Protein AF-A0AAD7KQF3-F1 (afdb_monomer_lite)

Structure (mmCIF, N/CA/C/O backbone):
data_AF-A0AAD7KQF3-F1
#
_entry.id   AF-A0AAD7KQF3-F1
#
loop_
_atom_site.group_PDB
_atom_site.id
_atom_site.type_symbol
_atom_site.label_atom_id
_atom_site.label_alt_id
_atom_site.label_comp_id
_atom_site.label_asym_id
_atom_site.label_entity_id
_atom_site.label_seq_id
_atom_site.pdbx_PDB_ins_code
_atom_site.Cartn_x
_atom_site.Cartn_y
_atom_site.Cartn_z
_atom_site.occupancy
_atom_site.B_iso_or_equiv
_atom_site.auth_seq_id
_atom_site.auth_comp_id
_atom_site.auth_asym_id
_atom_site.auth_atom_id
_atom_site.pdbx_PDB_model_num
ATOM 1 N N . MET A 1 1 ? 22.289 -32.969 9.993 1.00 39.78 1 MET A N 1
ATOM 2 C CA . MET A 1 1 ? 21.347 -32.688 8.888 1.00 39.78 1 MET A CA 1
ATOM 3 C C . MET A 1 1 ? 22.086 -31.870 7.842 1.00 39.78 1 MET A C 1
ATOM 5 O O . MET A 1 1 ? 22.123 -30.653 7.939 1.00 39.78 1 MET A O 1
ATOM 9 N N . HIS A 1 2 ? 22.758 -32.543 6.908 1.00 45.59 2 HIS A N 1
ATOM 10 C CA . HIS A 1 2 ? 23.316 -31.902 5.719 1.00 45.59 2 HIS A CA 1
ATOM 11 C C . HIS A 1 2 ? 22.148 -31.759 4.740 1.00 45.59 2 HIS A C 1
ATOM 13 O O . HIS A 1 2 ? 21.559 -32.761 4.344 1.00 45.59 2 HIS A O 1
ATOM 19 N N . THR A 1 3 ? 21.725 -30.539 4.422 1.00 49.78 3 THR A N 1
ATOM 20 C CA . THR A 1 3 ? 20.785 -30.329 3.318 1.00 49.78 3 THR A CA 1
ATOM 21 C C . THR A 1 3 ? 21.571 -30.457 2.022 1.00 49.78 3 THR A C 1
ATOM 23 O O . THR A 1 3 ? 22.186 -29.490 1.573 1.00 49.78 3 THR A O 1
ATOM 26 N N . ASP A 1 4 ? 21.575 -31.655 1.447 1.00 54.41 4 ASP A N 1
ATOM 27 C CA . ASP A 1 4 ? 22.038 -31.896 0.083 1.00 54.41 4 ASP A CA 1
ATOM 28 C C . ASP A 1 4 ? 21.067 -31.223 -0.896 1.00 54.41 4 ASP A C 1
ATOM 30 O O . ASP A 1 4 ? 20.115 -31.823 -1.401 1.00 54.41 4 ASP A O 1
ATOM 34 N N . ILE A 1 5 ? 21.274 -29.926 -1.135 1.00 63.41 5 ILE A N 1
ATOM 35 C CA . ILE A 1 5 ? 20.577 -29.202 -2.196 1.00 63.41 5 ILE A CA 1
ATOM 36 C C . ILE A 1 5 ? 21.125 -29.736 -3.519 1.00 63.41 5 ILE A C 1
ATOM 38 O O . ILE A 1 5 ? 22.261 -29.457 -3.901 1.00 63.41 5 ILE A O 1
ATOM 42 N N . GLN A 1 6 ? 20.309 -30.526 -4.214 1.00 68.88 6 GLN A N 1
ATOM 43 C CA . GLN A 1 6 ? 20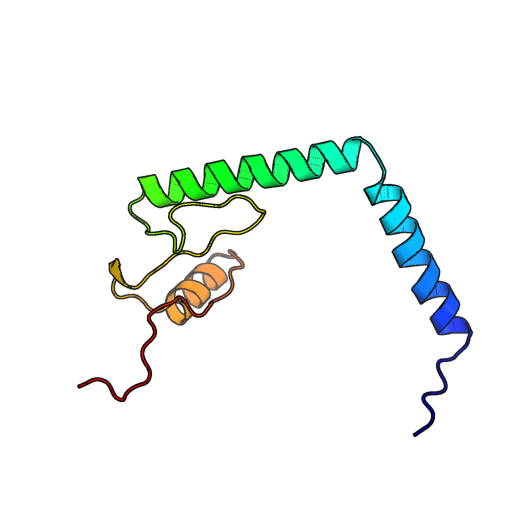.649 -31.113 -5.507 1.00 68.88 6 GLN A CA 1
ATOM 44 C C . GLN A 1 6 ? 21.118 -30.018 -6.495 1.00 68.88 6 GLN A C 1
ATOM 46 O O . GLN A 1 6 ? 20.414 -29.017 -6.669 1.00 68.88 6 GLN A O 1
ATOM 51 N N . PRO A 1 7 ? 22.256 -30.185 -7.200 1.00 62.09 7 PRO A N 1
ATOM 52 C CA . PRO A 1 7 ? 22.793 -29.178 -8.127 1.00 62.09 7 PRO A CA 1
ATOM 53 C C . PRO A 1 7 ? 21.825 -28.748 -9.245 1.00 62.09 7 PRO A C 1
ATOM 55 O O . PRO A 1 7 ? 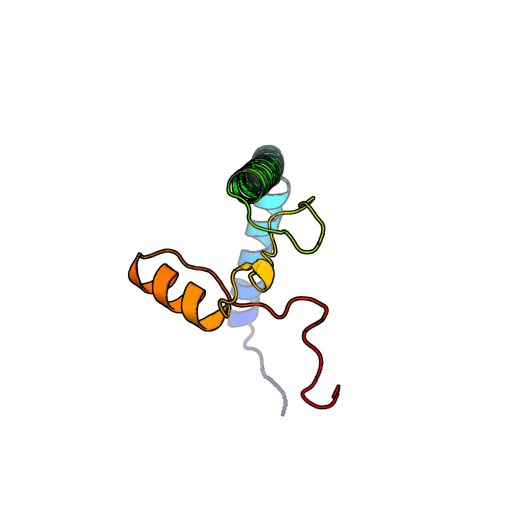21.931 -27.645 -9.784 1.00 62.09 7 PRO A O 1
ATOM 58 N N . SER A 1 8 ? 20.857 -29.600 -9.594 1.00 60.31 8 SER A N 1
ATOM 59 C CA . SER A 1 8 ? 19.780 -29.294 -10.544 1.00 60.31 8 SER A CA 1
ATOM 60 C C . SER A 1 8 ? 18.784 -28.254 -10.011 1.00 60.31 8 SER A C 1
ATOM 62 O O . SER A 1 8 ? 18.311 -27.419 -10.781 1.00 60.31 8 SER A O 1
ATOM 64 N N . VAL A 1 9 ? 18.523 -28.241 -8.701 1.00 61.25 9 VAL A N 1
ATOM 65 C CA . VAL A 1 9 ? 17.641 -27.271 -8.027 1.00 61.25 9 VAL A CA 1
ATOM 66 C C . VAL A 1 9 ? 18.297 -25.887 -7.976 1.00 61.25 9 VAL A C 1
ATOM 68 O O . VAL A 1 9 ? 17.626 -24.872 -8.160 1.00 61.25 9 VAL A O 1
ATOM 71 N N . LEU A 1 10 ? 19.624 -25.834 -7.824 1.00 59.47 10 LEU A N 1
ATOM 72 C CA . LEU A 1 10 ? 20.407 -24.591 -7.833 1.00 59.47 10 LEU A CA 1
ATOM 73 C C . LEU A 1 10 ? 20.332 -23.842 -9.171 1.00 59.47 10 LEU A C 1
ATOM 75 O O . LEU A 1 10 ? 20.205 -22.620 -9.177 1.00 59.47 10 LEU A O 1
ATOM 79 N N . LYS A 1 11 ? 20.355 -24.550 -10.309 1.00 57.00 11 LYS A N 1
ATOM 80 C CA . LYS A 1 11 ? 20.313 -23.906 -11.635 1.00 57.00 11 LYS A CA 1
ATOM 81 C C . LYS A 1 11 ? 19.004 -23.146 -11.870 1.00 57.00 11 LYS A C 1
ATOM 83 O O . LYS A 1 11 ? 19.042 -21.982 -12.254 1.00 57.00 11 LYS A O 1
ATOM 88 N N . ALA A 1 12 ? 17.853 -23.758 -11.584 1.00 61.38 12 ALA A N 1
ATOM 89 C CA . ALA A 1 12 ? 16.558 -23.081 -11.706 1.00 61.38 12 ALA A CA 1
ATOM 90 C C . ALA A 1 12 ? 16.388 -21.958 -10.663 1.00 61.38 12 ALA A C 1
ATOM 92 O O . ALA A 1 12 ? 15.869 -20.888 -10.985 1.00 61.38 12 ALA A O 1
ATOM 93 N N . SER A 1 13 ? 16.886 -22.182 -9.441 1.00 70.50 13 SER A N 1
ATOM 94 C CA . SER A 1 13 ? 16.837 -21.216 -8.339 1.00 70.50 13 SER A CA 1
ATOM 95 C C . SER A 1 13 ? 17.617 -19.926 -8.621 1.00 70.50 13 SER A C 1
ATOM 97 O O . SER A 1 13 ? 17.228 -18.877 -8.125 1.00 70.50 13 SER A O 1
ATOM 99 N N . LEU A 1 14 ? 18.671 -19.961 -9.446 1.00 76.25 14 LEU A N 1
ATOM 100 C CA . LEU A 1 14 ? 19.472 -18.775 -9.786 1.00 76.25 14 LEU A CA 1
ATOM 101 C C . LEU A 1 14 ? 19.006 -18.058 -11.062 1.00 76.25 14 LEU A C 1
ATOM 103 O O . LEU A 1 14 ? 19.076 -16.831 -11.138 1.00 76.25 14 LEU A O 1
ATOM 107 N N . ILE A 1 15 ? 18.487 -18.796 -12.050 1.00 82.19 15 ILE A N 1
ATOM 108 C CA . ILE A 1 15 ? 18.029 -18.211 -13.321 1.00 82.19 15 ILE A CA 1
ATOM 109 C C . ILE A 1 15 ? 16.810 -17.307 -13.106 1.00 82.19 15 ILE A C 1
ATOM 111 O O . ILE A 1 15 ? 16.750 -16.211 -13.660 1.00 82.19 15 ILE A O 1
ATOM 115 N N . VAL A 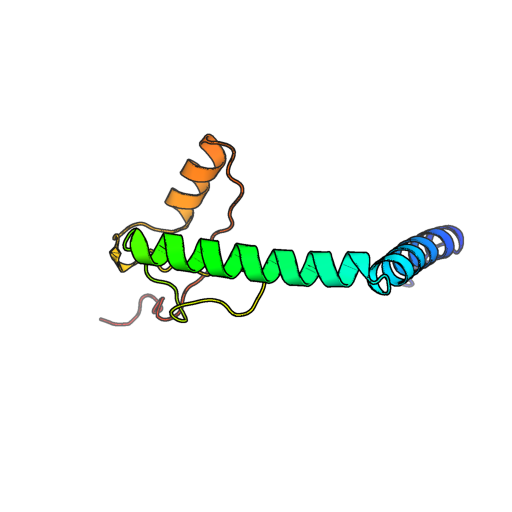1 16 ? 15.843 -17.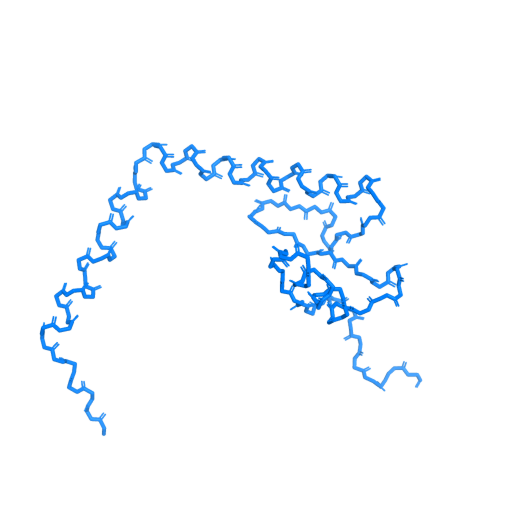727 -12.284 1.00 84.69 16 VAL A N 1
ATOM 116 C CA . VAL A 1 16 ? 14.612 -16.947 -12.067 1.00 84.69 16 VAL A CA 1
ATOM 117 C C . VAL A 1 16 ? 14.889 -15.588 -11.399 1.00 84.69 16 VAL A C 1
ATOM 119 O O . VAL A 1 16 ? 14.414 -14.577 -11.921 1.00 84.69 16 VAL A O 1
ATOM 122 N N . PRO A 1 17 ? 15.665 -15.493 -10.300 1.00 86.12 17 PRO A N 1
ATOM 123 C CA . PRO A 1 17 ? 16.085 -14.209 -9.740 1.00 86.12 17 PRO A CA 1
ATOM 124 C C . PRO A 1 17 ? 16.866 -13.344 -10.728 1.00 86.12 17 PRO A C 1
ATOM 126 O O . PRO A 1 17 ? 16.628 -12.141 -10.781 1.00 86.12 17 PRO A O 1
ATOM 129 N N . TYR A 1 18 ? 17.748 -13.938 -11.538 1.00 85.38 18 TYR A N 1
ATOM 130 C CA . TYR A 1 18 ? 18.520 -13.204 -12.541 1.00 85.38 18 TYR A CA 1
ATOM 131 C C . TYR A 1 18 ? 17.622 -12.559 -13.611 1.00 85.38 18 TYR A C 1
ATOM 133 O O . TYR A 1 18 ? 17.768 -11.374 -13.907 1.00 85.38 18 TYR A O 1
ATOM 141 N N . LEU A 1 19 ? 16.626 -13.288 -14.127 1.00 87.81 19 LEU A N 1
ATOM 142 C CA . LEU A 1 19 ? 15.642 -12.738 -15.069 1.00 87.81 19 LEU A CA 1
ATOM 143 C C . LEU A 1 19 ? 14.801 -11.613 -14.443 1.00 87.81 19 LEU A C 1
ATOM 145 O O . LEU A 1 19 ? 14.571 -10.588 -15.084 1.00 87.81 19 LEU A O 1
ATOM 149 N N . ARG A 1 20 ? 14.379 -11.770 -13.180 1.00 84.38 20 ARG A N 1
ATOM 150 C CA . ARG A 1 20 ? 13.655 -10.720 -12.438 1.00 84.38 20 ARG A CA 1
ATOM 151 C C . ARG A 1 20 ? 14.515 -9.478 -12.218 1.00 84.38 20 ARG A C 1
ATOM 153 O O . ARG A 1 20 ? 14.002 -8.368 -12.289 1.00 84.38 20 ARG A O 1
ATOM 160 N N . TRP A 1 21 ? 15.811 -9.655 -11.965 1.00 89.56 21 TRP A N 1
ATOM 161 C CA . TRP A 1 21 ? 16.745 -8.544 -11.808 1.00 89.56 21 TRP A CA 1
ATOM 162 C C . TRP A 1 21 ? 16.884 -7.741 -13.102 1.00 89.56 21 TRP A C 1
ATOM 164 O O . TRP A 1 21 ? 16.749 -6.522 -13.067 1.00 89.56 21 TRP A O 1
ATOM 174 N N . ILE A 1 22 ? 17.038 -8.415 -14.248 1.00 91.56 22 ILE A N 1
ATOM 175 C CA . ILE A 1 22 ? 17.060 -7.748 -15.560 1.00 91.56 22 ILE A CA 1
ATOM 176 C C . ILE A 1 22 ? 15.789 -6.914 -15.752 1.00 91.56 22 ILE A C 1
ATOM 178 O O . ILE A 1 22 ? 15.881 -5.729 -16.068 1.00 91.56 22 ILE A O 1
ATOM 182 N N . GLN A 1 23 ? 14.611 -7.490 -15.484 1.00 90.50 23 GLN A N 1
ATOM 183 C CA . GLN A 1 23 ? 13.339 -6.763 -15.562 1.00 90.50 23 GLN A CA 1
ATOM 184 C C . GLN A 1 23 ? 13.313 -5.544 -14.630 1.00 90.50 23 GLN A C 1
ATOM 186 O O . GLN A 1 23 ? 12.902 -4.467 -15.052 1.00 90.50 23 GLN A O 1
ATOM 191 N N . ALA A 1 24 ? 13.805 -5.680 -13.397 1.00 92.19 24 ALA A N 1
ATOM 192 C CA . ALA A 1 24 ? 13.822 -4.597 -12.418 1.00 92.19 24 ALA A CA 1
ATOM 193 C C . ALA A 1 24 ? 14.723 -3.409 -12.811 1.00 92.19 24 ALA A C 1
ATOM 195 O O . ALA A 1 24 ? 14.500 -2.298 -12.336 1.00 92.19 24 ALA A O 1
ATOM 196 N N . THR A 1 25 ? 15.720 -3.621 -13.678 1.00 94.12 25 THR A N 1
ATOM 197 C CA . THR A 1 25 ? 16.600 -2.548 -14.184 1.00 94.12 25 THR A CA 1
ATOM 198 C C . THR A 1 25 ? 16.046 -1.782 -15.386 1.00 94.12 25 THR A C 1
ATOM 200 O O . THR A 1 25 ? 16.649 -0.799 -15.817 1.00 94.12 25 THR A O 1
ATOM 203 N N . THR A 1 26 ? 14.908 -2.208 -15.935 1.00 95.25 26 THR A N 1
ATOM 204 C CA . THR A 1 26 ? 14.307 -1.556 -17.103 1.00 95.25 26 THR A CA 1
ATOM 205 C C . THR A 1 26 ? 13.654 -0.213 -16.739 1.00 95.25 26 THR A C 1
ATOM 207 O O . THR A 1 26 ? 13.111 -0.063 -15.636 1.00 95.25 26 THR A O 1
ATOM 210 N N . PRO A 1 27 ? 13.665 0.784 -17.644 1.00 95.94 27 PRO A N 1
ATOM 211 C CA . PRO A 1 27 ? 12.958 2.044 -17.418 1.00 95.94 27 PRO A CA 1
ATOM 212 C C . PRO A 1 27 ? 11.441 1.846 -17.268 1.00 95.94 27 PRO A C 1
ATOM 214 O O . PRO A 1 27 ? 10.805 2.563 -16.498 1.00 95.94 27 PRO A O 1
ATOM 217 N N . GLU A 1 28 ? 10.862 0.838 -17.922 1.00 95.88 28 GLU A N 1
ATOM 218 C CA . GLU A 1 28 ? 9.448 0.480 -17.789 1.00 95.88 28 GLU A CA 1
ATOM 219 C C . GLU A 1 28 ? 9.117 0.018 -16.365 1.00 95.88 28 GLU A C 1
ATOM 221 O O . GLU A 1 28 ? 8.079 0.390 -15.816 1.00 95.88 28 GLU A O 1
ATOM 226 N N . TYR A 1 29 ? 10.012 -0.745 -15.727 1.00 95.56 29 TYR A N 1
ATOM 227 C CA . TYR A 1 29 ? 9.833 -1.148 -14.333 1.00 95.56 29 TYR A CA 1
ATOM 228 C C . TYR A 1 29 ? 9.888 0.050 -13.383 1.00 95.56 29 TYR A C 1
ATOM 230 O O . TYR A 1 29 ? 9.113 0.111 -12.429 1.00 95.56 29 TYR A O 1
ATOM 238 N N . LYS A 1 30 ? 10.743 1.041 -13.661 1.00 94.69 30 LYS A N 1
ATOM 239 C CA . LYS A 1 30 ? 10.755 2.297 -12.900 1.00 94.69 30 LYS A CA 1
ATOM 240 C C . LYS A 1 30 ? 9.418 3.037 -13.025 1.00 94.69 30 LYS A C 1
ATOM 242 O O . LYS A 1 30 ? 8.837 3.391 -12.002 1.00 94.69 30 LYS A O 1
ATOM 247 N N . ALA A 1 31 ? 8.901 3.197 -14.243 1.00 96.75 31 ALA A N 1
ATOM 248 C CA . ALA A 1 31 ? 7.595 3.818 -14.475 1.00 96.75 31 ALA A CA 1
ATOM 249 C C . ALA A 1 31 ? 6.457 3.049 -13.774 1.00 96.75 31 ALA A C 1
ATOM 251 O O . ALA A 1 31 ? 5.554 3.649 -13.192 1.00 96.75 31 ALA A O 1
ATOM 252 N N . TYR A 1 32 ? 6.526 1.714 -13.757 1.00 97.06 32 TYR A N 1
ATOM 253 C CA . TYR A 1 32 ? 5.595 0.884 -12.996 1.00 97.06 32 TYR A CA 1
ATOM 254 C C . TYR A 1 32 ? 5.648 1.183 -11.489 1.00 97.06 32 TYR A C 1
ATOM 256 O O . TYR A 1 32 ? 4.599 1.363 -10.873 1.00 97.06 32 TYR A O 1
ATOM 264 N N . GLN A 1 33 ? 6.838 1.289 -10.888 1.00 96.00 33 GLN A N 1
ATOM 265 C CA . GLN A 1 33 ? 6.969 1.626 -9.463 1.00 96.00 33 GLN A CA 1
ATOM 266 C C . GLN A 1 33 ? 6.415 3.022 -9.145 1.00 96.00 33 GLN A C 1
ATOM 268 O O . GLN A 1 33 ? 5.713 3.196 -8.150 1.00 96.00 33 GLN A O 1
ATOM 273 N N . GLU A 1 34 ? 6.656 4.007 -10.013 1.00 95.69 34 GLU A N 1
ATOM 274 C CA . GLU A 1 34 ? 6.070 5.348 -9.886 1.00 95.69 34 GLU A CA 1
ATOM 275 C C . GLU A 1 34 ? 4.532 5.296 -9.935 1.00 95.69 34 GLU A C 1
ATOM 277 O O . GLU A 1 34 ? 3.854 5.938 -9.126 1.00 95.69 34 GLU A O 1
ATOM 282 N N . GLN A 1 35 ? 3.963 4.463 -10.813 1.00 97.25 35 GLN A N 1
ATOM 283 C CA . GLN A 1 35 ? 2.518 4.248 -10.885 1.00 97.25 35 GLN A CA 1
ATOM 284 C C . GLN A 1 35 ? 1.962 3.567 -9.627 1.00 97.25 35 GLN A C 1
ATOM 286 O O . GLN A 1 35 ? 0.882 3.938 -9.162 1.00 97.25 35 GLN A O 1
ATOM 291 N N . VAL A 1 36 ? 2.683 2.599 -9.049 1.00 96.88 36 VAL A N 1
ATOM 292 C CA . VAL A 1 36 ? 2.300 1.946 -7.784 1.00 96.88 36 VAL A CA 1
ATOM 293 C C . VAL A 1 36 ? 2.185 2.980 -6.662 1.00 96.88 36 VAL A C 1
ATOM 295 O O . VAL A 1 36 ? 1.172 3.004 -5.961 1.00 96.88 36 VAL A O 1
ATOM 298 N N . LEU A 1 37 ? 3.168 3.875 -6.533 1.00 95.19 37 LEU A N 1
ATOM 299 C CA . LEU A 1 37 ? 3.145 4.954 -5.539 1.00 95.19 37 LEU A CA 1
ATOM 300 C C . LEU A 1 37 ? 1.995 5.939 -5.794 1.00 95.19 37 LEU A C 1
ATOM 302 O O . LEU A 1 37 ? 1.251 6.276 -4.871 1.00 95.19 37 LEU A O 1
ATOM 306 N N . SER A 1 38 ? 1.793 6.351 -7.050 1.00 95.12 38 SER A N 1
ATOM 307 C CA . SER A 1 38 ? 0.694 7.249 -7.435 1.00 95.12 38 SER A CA 1
ATOM 308 C C . SER A 1 38 ? -0.678 6.657 -7.095 1.00 95.12 38 SER A C 1
ATOM 310 O O . SER A 1 38 ? -1.541 7.336 -6.530 1.00 95.12 38 SER A O 1
ATOM 312 N N . ASN A 1 39 ? -0.873 5.369 -7.381 1.00 96.06 39 ASN A N 1
ATOM 313 C CA . ASN A 1 39 ? -2.107 4.657 -7.065 1.00 96.06 39 ASN A CA 1
ATOM 314 C C . ASN A 1 39 ? -2.328 4.559 -5.556 1.00 96.06 39 ASN A C 1
ATOM 316 O O . ASN A 1 39 ? -3.440 4.803 -5.089 1.00 96.06 39 ASN A O 1
ATOM 320 N N . CYS A 1 40 ? -1.283 4.237 -4.791 1.00 94.50 40 CYS A N 1
ATOM 321 C CA . CYS A 1 40 ? -1.387 4.113 -3.342 1.00 94.50 40 CYS A CA 1
ATOM 322 C C . CYS A 1 40 ? -1.725 5.457 -2.681 1.00 94.50 40 CYS A C 1
ATOM 324 O O . CYS A 1 40 ? -2.606 5.517 -1.825 1.00 94.50 40 CYS A O 1
ATOM 326 N N . SER A 1 41 ? -1.113 6.550 -3.146 1.00 93.19 41 SER A N 1
ATOM 327 C CA . SER A 1 41 ? -1.413 7.909 -2.683 1.00 93.19 41 SER A CA 1
ATOM 328 C C . SER A 1 41 ? -2.878 8.293 -2.935 1.00 93.19 41 SER A C 1
ATOM 330 O O . SER A 1 41 ? -3.582 8.705 -2.011 1.00 93.19 41 SER A O 1
ATOM 332 N N . LYS A 1 42 ? -3.390 8.058 -4.153 1.00 95.31 42 LYS A N 1
ATOM 333 C CA . LYS A 1 42 ? -4.808 8.295 -4.483 1.00 95.31 42 LYS A CA 1
ATOM 334 C C . LYS A 1 42 ? -5.753 7.417 -3.663 1.00 95.31 42 LYS A C 1
ATOM 336 O O . LYS A 1 42 ? -6.806 7.879 -3.227 1.00 95.31 42 LYS A O 1
ATOM 341 N N . PHE A 1 43 ? -5.387 6.157 -3.439 1.00 94.94 43 PHE A N 1
ATOM 342 C CA . PHE A 1 43 ? -6.173 5.236 -2.623 1.00 94.94 43 PHE A CA 1
ATOM 343 C C . PHE A 1 43 ? -6.243 5.696 -1.161 1.00 94.94 43 PHE A C 1
ATOM 345 O O . PHE A 1 43 ? -7.331 5.749 -0.589 1.00 94.94 43 PHE A O 1
ATOM 352 N N . ALA A 1 44 ? -5.112 6.111 -0.583 1.00 93.88 44 ALA A N 1
ATOM 353 C CA . ALA A 1 44 ? -5.040 6.682 0.759 1.00 93.88 44 ALA A CA 1
ATOM 354 C C . ALA A 1 44 ? -5.915 7.935 0.890 1.00 93.88 44 ALA A C 1
ATOM 356 O O . ALA A 1 44 ? -6.737 8.014 1.803 1.00 93.88 44 ALA A O 1
ATOM 357 N N . GLN A 1 45 ? -5.798 8.874 -0.055 1.00 93.69 45 GLN A N 1
ATOM 358 C CA . GLN A 1 45 ? -6.621 10.081 -0.088 1.00 93.69 45 GLN A CA 1
ATOM 359 C C . GLN A 1 45 ? -8.110 9.727 -0.110 1.00 93.69 45 GLN A C 1
ATOM 361 O O . GLN A 1 45 ? -8.887 10.242 0.694 1.00 93.69 45 GLN A O 1
ATOM 366 N N . ARG A 1 46 ? -8.510 8.790 -0.978 1.00 95.25 46 ARG A N 1
ATOM 367 C CA . ARG A 1 46 ? -9.914 8.401 -1.097 1.00 95.25 46 ARG A CA 1
ATOM 368 C C . ARG A 1 46 ? -10.442 7.736 0.172 1.00 95.25 46 ARG A C 1
ATOM 370 O O . ARG A 1 46 ? -11.604 7.928 0.520 1.00 95.25 46 ARG A O 1
ATOM 377 N N . LEU A 1 47 ? -9.624 6.963 0.879 1.00 93.25 47 LEU A N 1
ATOM 378 C CA . LEU A 1 47 ? -10.006 6.385 2.169 1.00 93.25 47 LEU A CA 1
ATOM 379 C C . LEU A 1 47 ? -10.233 7.472 3.228 1.00 93.25 47 LEU A C 1
ATOM 381 O O . LEU A 1 47 ? -11.250 7.433 3.919 1.00 93.25 47 LEU A O 1
ATOM 385 N N . VAL A 1 48 ? -9.342 8.463 3.307 1.00 92.00 48 VAL A N 1
ATOM 386 C CA . VAL A 1 48 ? -9.480 9.596 4.236 1.00 92.00 48 VAL A CA 1
ATOM 387 C C . VAL A 1 48 ? -10.731 10.422 3.926 1.00 92.00 48 VAL A C 1
ATOM 389 O O . VAL A 1 48 ? -11.503 10.717 4.835 1.00 92.00 48 VAL A O 1
ATOM 392 N N . GLU A 1 49 ? -11.003 10.716 2.650 1.00 93.69 49 GLU A N 1
ATOM 393 C CA . GLU A 1 49 ? -12.232 11.401 2.211 1.00 93.69 49 GLU A CA 1
ATOM 394 C C . GLU A 1 49 ? -13.511 10.641 2.598 1.00 93.69 49 GLU A C 1
ATOM 396 O O . GLU A 1 49 ? -14.530 11.253 2.908 1.00 93.69 49 GLU A O 1
ATOM 401 N N . ASN A 1 50 ? -13.461 9.305 2.623 1.00 91.69 50 ASN A N 1
ATOM 402 C CA . ASN A 1 50 ? -14.565 8.453 3.076 1.00 91.69 50 ASN A CA 1
ATOM 403 C C . ASN A 1 50 ? -14.627 8.302 4.613 1.00 91.69 50 ASN A C 1
ATOM 405 O O . ASN A 1 50 ? -15.404 7.497 5.136 1.00 91.69 50 ASN A O 1
ATOM 409 N N . GLY A 1 51 ? -13.818 9.061 5.356 1.00 89.69 51 GLY A N 1
ATOM 410 C CA . GLY A 1 51 ? -13.819 9.080 6.817 1.00 89.69 51 GLY A CA 1
ATOM 411 C C . GLY A 1 51 ? -13.175 7.849 7.456 1.00 89.69 51 GLY A C 1
ATOM 412 O O . GLY A 1 51 ? -13.579 7.457 8.557 1.00 89.69 51 GLY A O 1
ATOM 413 N N . TYR A 1 52 ? -12.222 7.212 6.769 1.00 90.56 52 TYR A N 1
ATOM 414 C CA . TYR A 1 52 ? -11.324 6.228 7.370 1.00 90.56 52 TYR A CA 1
ATOM 415 C C . TYR A 1 52 ? -10.072 6.914 7.911 1.00 90.56 52 TYR A C 1
ATOM 417 O O . TYR A 1 52 ? -9.543 7.847 7.315 1.00 90.56 52 TYR A O 1
ATOM 425 N N . GLU A 1 53 ? -9.581 6.422 9.042 1.00 89.25 53 GLU A N 1
ATOM 426 C CA . GLU A 1 53 ? -8.346 6.912 9.644 1.00 89.25 53 GLU A CA 1
ATOM 427 C C . GLU A 1 53 ? -7.189 6.016 9.200 1.00 89.25 53 GLU A C 1
ATOM 429 O O . GLU A 1 53 ? -7.293 4.789 9.241 1.00 89.25 53 GLU A O 1
ATOM 434 N N . LEU A 1 54 ? -6.085 6.615 8.762 1.00 90.44 54 LEU A N 1
ATOM 435 C CA . LEU A 1 54 ? -4.858 5.895 8.426 1.00 90.44 54 LEU A CA 1
ATOM 436 C C . LEU A 1 54 ? -3.870 6.031 9.581 1.00 90.44 54 LEU A C 1
ATOM 438 O O . LEU A 1 54 ? -3.722 7.121 10.125 1.00 90.44 54 LEU A O 1
ATOM 442 N N . VAL A 1 55 ? -3.159 4.954 9.928 1.00 87.31 55 VAL A N 1
ATOM 443 C CA . VAL A 1 55 ? -2.272 4.924 11.112 1.00 87.31 55 VAL A CA 1
ATOM 444 C C . VAL A 1 55 ? -1.202 6.025 11.096 1.00 87.31 55 VAL A C 1
ATOM 446 O O . VAL A 1 55 ? -0.866 6.560 12.146 1.00 87.31 55 VAL A O 1
ATOM 449 N N . SER A 1 56 ? -0.687 6.385 9.921 1.00 82.69 56 SER A N 1
ATOM 450 C CA . SER A 1 56 ? 0.294 7.462 9.719 1.00 82.69 56 SER A CA 1
ATOM 451 C C . SER A 1 56 ? -0.302 8.723 9.078 1.00 82.69 56 SER A C 1
ATOM 453 O O . SER A 1 56 ? 0.442 9.615 8.690 1.00 82.69 56 SER A O 1
ATOM 455 N N . GLY A 1 57 ? -1.627 8.795 8.897 1.00 80.81 57 GLY A N 1
ATOM 456 C CA . GLY A 1 57 ? -2.295 9.886 8.170 1.00 80.81 57 GLY A CA 1
ATOM 457 C C . GLY A 1 57 ? -2.140 9.846 6.640 1.00 80.81 57 GLY A C 1
ATOM 458 O O . GLY A 1 57 ? -2.729 10.669 5.946 1.00 80.81 57 GLY A O 1
ATOM 459 N N . GLY A 1 58 ? -1.397 8.879 6.096 1.00 85.25 58 GLY A N 1
ATOM 460 C CA . GLY A 1 58 ? -1.132 8.749 4.663 1.00 85.25 58 GLY A CA 1
ATOM 461 C C . GLY A 1 58 ? -0.234 7.555 4.343 1.00 85.25 58 GLY A C 1
ATOM 462 O O . GLY A 1 58 ? -0.054 6.665 5.176 1.00 85.25 58 GLY A O 1
ATOM 463 N N . THR A 1 59 ? 0.340 7.545 3.141 1.00 90.56 59 THR A N 1
ATOM 464 C CA . THR A 1 59 ? 1.335 6.558 2.704 1.00 90.56 59 THR A CA 1
ATOM 465 C C . THR A 1 59 ? 2.364 7.198 1.780 1.00 90.56 59 THR A C 1
ATOM 467 O O . THR A 1 59 ? 2.031 8.075 0.985 1.00 90.56 59 THR A O 1
ATOM 470 N N . GLU A 1 60 ? 3.602 6.727 1.879 1.00 87.00 60 GLU A N 1
ATOM 471 C CA . GLU A 1 60 ? 4.713 7.078 0.986 1.00 87.00 60 GLU A CA 1
ATOM 472 C C . GLU A 1 60 ? 5.226 5.850 0.219 1.00 87.00 60 GLU A C 1
ATOM 474 O O . GLU A 1 60 ? 6.239 5.905 -0.473 1.00 87.00 60 GLU A O 1
ATOM 479 N N . ASN A 1 61 ? 4.549 4.708 0.366 1.00 90.31 61 ASN A 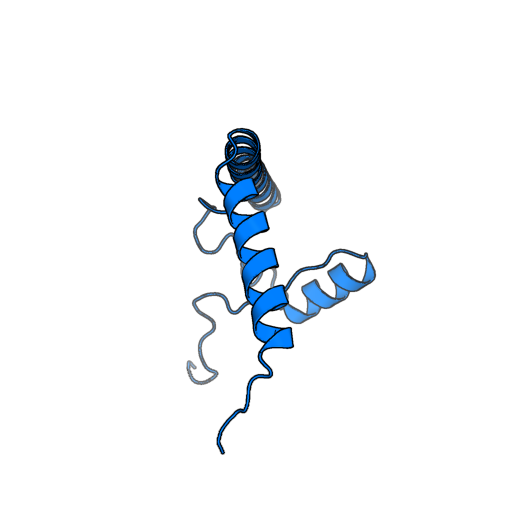N 1
ATOM 480 C CA . ASN A 1 61 ? 4.954 3.445 -0.229 1.00 90.31 61 ASN A CA 1
ATOM 481 C C . ASN A 1 61 ? 3.759 2.764 -0.921 1.00 90.31 61 ASN A C 1
ATOM 483 O O . ASN A 1 61 ? 2.830 3.418 -1.385 1.00 90.31 61 ASN A O 1
ATOM 487 N N . HIS A 1 62 ? 3.817 1.442 -1.061 1.00 90.62 62 HIS A N 1
ATOM 488 C CA . HIS A 1 62 ? 2.858 0.644 -1.821 1.00 90.62 62 HIS A CA 1
ATOM 489 C C . HIS A 1 62 ? 1.694 0.096 -0.980 1.00 90.62 62 HIS A C 1
ATOM 491 O O . HIS A 1 62 ? 0.886 -0.673 -1.499 1.00 90.62 62 HIS A O 1
ATOM 497 N N . LEU A 1 63 ? 1.596 0.445 0.306 1.00 92.56 63 LEU A N 1
ATOM 498 C CA . LEU A 1 63 ? 0.545 -0.050 1.194 1.00 92.56 63 LEU A CA 1
ATOM 499 C C . LEU A 1 63 ? -0.047 1.052 2.074 1.00 92.56 63 LEU A C 1
ATOM 501 O O . LEU A 1 63 ? 0.563 2.089 2.315 1.00 92.56 63 LEU A O 1
ATOM 505 N N . VAL A 1 64 ? -1.247 0.801 2.590 1.00 91.38 64 VAL A N 1
ATOM 506 C CA . VAL A 1 64 ? -1.922 1.654 3.575 1.00 91.38 64 VAL A CA 1
ATOM 507 C C . VAL A 1 64 ? -2.386 0.802 4.745 1.00 91.38 64 VAL A C 1
ATOM 509 O O . VAL A 1 64 ? -2.802 -0.343 4.563 1.00 91.38 64 VAL A O 1
ATOM 512 N N . LEU A 1 65 ? -2.347 1.369 5.950 1.00 91.44 65 LEU A N 1
ATOM 513 C CA . LEU A 1 65 ? -2.872 0.724 7.147 1.00 91.44 65 LEU A CA 1
ATOM 514 C C . LEU A 1 65 ? -4.067 1.516 7.673 1.00 91.44 65 LEU A C 1
ATOM 516 O O . LEU A 1 65 ? -3.910 2.610 8.217 1.00 91.44 65 LEU A O 1
ATOM 520 N N . VAL A 1 66 ? -5.258 0.945 7.500 1.00 90.25 66 VAL A N 1
ATOM 521 C CA . VAL A 1 66 ? -6.518 1.548 7.942 1.00 90.25 66 VAL A CA 1
ATOM 522 C C . VAL A 1 66 ? -6.775 1.197 9.404 1.00 90.25 66 VAL A C 1
ATOM 524 O O . VAL A 1 66 ? -6.848 0.025 9.777 1.00 90.25 66 VAL A O 1
ATOM 527 N N . ASN A 1 67 ? -6.937 2.222 10.234 1.00 89.00 67 ASN A N 1
ATOM 528 C CA . ASN A 1 67 ? -7.375 2.093 11.610 1.00 89.00 67 ASN A CA 1
ATOM 529 C C . ASN A 1 67 ? -8.909 2.010 11.653 1.00 89.00 67 ASN A C 1
ATOM 531 O O . ASN A 1 67 ? -9.608 2.961 11.318 1.00 89.00 67 ASN A O 1
ATOM 535 N N . LEU A 1 68 ? -9.433 0.858 12.075 1.00 86.62 68 LEU A N 1
ATOM 536 C CA . LEU A 1 68 ? -10.875 0.593 12.165 1.00 86.62 68 LEU A CA 1
ATOM 537 C C . LEU A 1 68 ? -11.456 0.858 13.565 1.00 86.62 68 LEU A C 1
ATOM 539 O O . LEU A 1 68 ? -12.661 0.696 13.772 1.00 86.62 68 LEU A O 1
ATOM 543 N N . LYS A 1 69 ? -10.627 1.274 14.536 1.00 82.38 69 LYS A N 1
ATOM 544 C CA . LYS A 1 69 ? -11.068 1.529 15.920 1.00 82.38 69 LYS A CA 1
ATOM 545 C C . LYS A 1 69 ? -12.147 2.602 15.994 1.00 82.38 69 LYS A C 1
ATOM 547 O O . LYS A 1 69 ? -13.112 2.439 16.731 1.00 82.38 69 LYS A O 1
ATOM 552 N N . ASN A 1 70 ? -12.015 3.657 15.193 1.00 79.44 70 ASN A N 1
ATOM 553 C CA . ASN A 1 70 ? -12.985 4.748 15.112 1.00 79.44 70 ASN A CA 1
ATOM 554 C C . ASN A 1 70 ? -14.366 4.301 14.584 1.00 79.44 70 ASN A C 1
ATOM 556 O O . ASN A 1 70 ? -15.361 4.975 14.832 1.00 79.44 70 ASN A O 1
ATOM 560 N N . LYS A 1 71 ? -14.447 3.158 13.888 1.00 82.62 71 LYS A N 1
ATOM 561 C CA . LYS A 1 71 ? -15.701 2.543 13.430 1.00 82.62 71 LYS A CA 1
ATOM 562 C C . LYS A 1 71 ? -16.225 1.465 14.386 1.00 82.62 71 LYS A C 1
ATOM 564 O O . LYS A 1 71 ? -17.318 0.960 14.162 1.00 82.62 71 LYS A O 1
ATOM 569 N N . GLY A 1 72 ? -15.468 1.088 15.421 1.00 82.06 72 GLY A N 1
ATOM 570 C CA . GLY A 1 72 ? -15.853 0.032 16.365 1.00 82.06 72 GLY A CA 1
ATOM 571 C C . GLY A 1 72 ? -15.908 -1.375 15.752 1.00 82.06 72 GLY A C 1
ATOM 572 O O . GLY A 1 72 ? -16.569 -2.258 16.298 1.00 82.06 72 GLY A O 1
ATOM 573 N N . ILE A 1 73 ? -15.241 -1.599 14.613 1.00 84.19 73 ILE A N 1
ATOM 574 C CA . ILE A 1 73 ? -15.231 -2.886 13.905 1.00 84.19 73 ILE A CA 1
ATOM 575 C C . ILE A 1 73 ? -13.820 -3.477 13.963 1.00 84.19 73 ILE A C 1
ATOM 577 O O . ILE A 1 73 ? -12.830 -2.774 13.774 1.00 84.19 73 ILE A O 1
ATOM 581 N N . ASP A 1 74 ? -13.716 -4.784 14.212 1.00 84.12 74 ASP A N 1
ATOM 582 C CA . ASP A 1 74 ? -12.431 -5.487 14.181 1.00 84.12 74 ASP A CA 1
ATOM 583 C C . ASP A 1 74 ? -12.025 -5.878 12.751 1.00 84.12 74 ASP A C 1
ATOM 585 O O . ASP A 1 74 ? -12.854 -6.285 11.930 1.00 84.12 74 ASP A O 1
ATOM 589 N N . GLY A 1 75 ? -10.719 -5.818 12.481 1.00 84.31 75 GLY A N 1
ATOM 590 C CA . GLY A 1 75 ? -10.146 -6.143 11.175 1.00 84.31 75 GLY A CA 1
ATOM 591 C C . GLY A 1 75 ? -10.470 -7.558 10.696 1.00 84.31 75 GLY A C 1
ATOM 592 O O . GLY A 1 75 ? -10.662 -7.746 9.500 1.00 84.31 75 GLY A O 1
ATOM 593 N N . SER A 1 76 ? -10.629 -8.535 11.600 1.00 86.12 76 SER A N 1
ATOM 594 C CA . SER A 1 76 ? -10.994 -9.906 11.212 1.00 86.12 76 SER A CA 1
ATOM 595 C C . SER A 1 76 ? -12.406 -10.020 10.630 1.00 86.12 76 SER A C 1
ATOM 597 O O . SER A 1 76 ? -12.662 -10.896 9.804 1.00 86.12 76 SER A O 1
ATOM 599 N N . ARG A 1 77 ? -13.335 -9.145 11.040 1.00 88.31 77 ARG A N 1
ATOM 600 C CA . ARG A 1 77 ? -14.701 -9.115 10.495 1.00 88.31 77 ARG A CA 1
ATOM 601 C C . ARG A 1 77 ? -14.706 -8.460 9.121 1.00 88.31 77 ARG A C 1
ATOM 603 O O . ARG A 1 77 ? -15.351 -8.976 8.216 1.00 88.31 77 ARG A O 1
ATOM 610 N N . VAL A 1 78 ? -13.962 -7.363 8.967 1.00 90.81 78 VAL A N 1
ATOM 611 C CA . VAL A 1 78 ? -13.830 -6.659 7.684 1.00 90.81 78 VAL A CA 1
ATOM 612 C C . VAL A 1 78 ? -13.167 -7.552 6.641 1.00 90.81 78 VAL A C 1
ATOM 614 O O . VAL A 1 78 ? -13.699 -7.681 5.548 1.00 90.81 78 VAL A O 1
ATOM 617 N N . GLU A 1 79 ? -12.072 -8.228 6.991 1.00 90.38 79 GLU A N 1
ATOM 618 C CA . GLU A 1 79 ? -11.364 -9.162 6.105 1.00 90.38 79 GLU A CA 1
ATOM 619 C C . GLU A 1 79 ? -12.297 -10.237 5.530 1.00 90.38 79 GLU A C 1
ATOM 621 O O . GLU A 1 79 ? -12.340 -10.417 4.320 1.00 90.38 79 GLU A O 1
ATOM 626 N N . LYS A 1 80 ? -13.125 -10.876 6.369 1.00 91.06 80 LYS A N 1
ATOM 627 C CA . LYS A 1 80 ? -14.088 -11.900 5.921 1.00 91.06 80 LYS A CA 1
ATOM 628 C C . LYS A 1 80 ? -15.155 -11.352 4.975 1.00 91.06 80 LYS A C 1
ATOM 630 O O . LYS A 1 80 ? -15.555 -12.029 4.032 1.00 91.06 80 LYS A O 1
ATOM 635 N N . VAL A 1 81 ? -15.647 -10.139 5.236 1.00 92.81 81 VAL A N 1
ATOM 636 C CA . VAL A 1 81 ? -16.630 -9.495 4.353 1.00 92.81 81 VAL A CA 1
ATOM 637 C C . VAL A 1 81 ? -15.980 -9.147 3.017 1.00 92.81 81 VAL A C 1
ATOM 639 O O . VAL A 1 81 ? -16.565 -9.431 1.976 1.00 92.81 81 VAL A O 1
ATOM 642 N N . LEU A 1 82 ? -14.764 -8.598 3.034 1.00 92.00 82 LEU A N 1
ATOM 643 C CA . LEU A 1 82 ? -13.999 -8.294 1.825 1.00 92.00 82 LEU A CA 1
ATOM 644 C C . LEU A 1 82 ? -13.726 -9.559 1.002 1.00 92.00 82 LEU A C 1
ATOM 646 O O . LEU A 1 82 ? -13.976 -9.566 -0.201 1.00 92.00 82 LEU A O 1
ATOM 650 N N . GLU A 1 83 ? -13.330 -10.652 1.653 1.00 93.06 83 GLU A N 1
ATOM 651 C CA . GLU A 1 83 ? -13.124 -11.950 1.010 1.00 93.06 83 GLU A CA 1
ATOM 652 C C . GLU A 1 83 ? -14.409 -12.467 0.344 1.00 93.06 83 GLU A C 1
ATOM 654 O O . GLU A 1 83 ? -14.373 -12.903 -0.806 1.00 93.06 83 GLU A O 1
ATOM 659 N N . SER A 1 84 ? -15.568 -12.323 1.003 1.00 94.50 84 SER A N 1
ATOM 660 C CA . SER A 1 84 ? -16.866 -12.733 0.440 1.00 94.50 84 SER A CA 1
ATOM 661 C C . SER A 1 84 ? -17.266 -11.973 -0.832 1.00 94.50 84 SER A C 1
ATOM 663 O O . SER A 1 84 ? -18.052 -12.479 -1.631 1.00 94.50 84 SER A O 1
ATOM 665 N N . VAL A 1 85 ? -16.700 -10.779 -1.047 1.00 95.31 85 VAL A N 1
ATOM 666 C CA . VAL A 1 85 ? -16.904 -9.960 -2.252 1.00 95.31 85 VAL A CA 1
ATOM 667 C C . VAL A 1 85 ? -15.679 -9.949 -3.176 1.00 95.31 85 VAL A C 1
ATOM 669 O O . VAL A 1 85 ? -15.571 -9.080 -4.037 1.00 95.31 85 VAL A O 1
ATOM 672 N N . HIS A 1 86 ? -14.777 -10.928 -3.037 1.00 93.50 86 HIS A N 1
ATOM 673 C CA . HIS A 1 86 ? -13.566 -11.106 -3.852 1.00 93.50 86 HIS A CA 1
ATOM 674 C C . HIS A 1 86 ? -12.525 -9.978 -3.735 1.00 93.50 86 HIS A C 1
ATOM 676 O O . HIS A 1 86 ? -11.726 -9.760 -4.647 1.00 93.50 86 HIS A O 1
ATOM 682 N N . ILE A 1 87 ? -12.486 -9.278 -2.599 1.00 94.00 87 ILE A N 1
ATOM 683 C CA . ILE A 1 87 ? -11.429 -8.319 -2.271 1.00 94.00 87 ILE A CA 1
ATOM 684 C C . ILE A 1 87 ? -10.460 -8.981 -1.291 1.00 94.00 87 ILE A C 1
ATOM 686 O O . ILE A 1 87 ? -10.771 -9.178 -0.118 1.00 94.00 87 ILE A O 1
ATOM 690 N N . ALA A 1 88 ? -9.255 -9.296 -1.765 1.00 91.38 88 ALA A N 1
ATOM 691 C CA . ALA A 1 88 ? -8.193 -9.815 -0.914 1.00 91.38 88 ALA A CA 1
ATOM 692 C C . ALA A 1 88 ? -7.534 -8.671 -0.127 1.00 91.38 88 ALA A C 1
ATOM 694 O O . ALA A 1 88 ? -6.873 -7.802 -0.695 1.00 91.38 88 ALA A O 1
ATOM 695 N N . ALA A 1 89 ? -7.700 -8.686 1.192 1.00 91.69 89 ALA A N 1
ATOM 696 C CA . ALA A 1 89 ? -7.021 -7.798 2.129 1.00 91.69 89 ALA A CA 1
ATOM 697 C C . ALA A 1 89 ? -6.541 -8.612 3.337 1.00 91.69 89 ALA A C 1
ATOM 699 O O . ALA A 1 89 ? -7.073 -9.682 3.607 1.00 91.69 89 ALA A O 1
ATOM 700 N N . ASN A 1 90 ? -5.546 -8.114 4.073 1.00 90.44 90 ASN A N 1
ATOM 701 C CA . ASN A 1 90 ? -5.024 -8.792 5.261 1.00 90.44 90 ASN A CA 1
ATOM 702 C C . ASN A 1 90 ? -5.280 -7.965 6.526 1.00 90.44 90 ASN A C 1
ATOM 704 O O . ASN A 1 90 ? -5.027 -6.755 6.546 1.00 90.44 90 ASN A O 1
ATOM 708 N N . LYS A 1 91 ? -5.715 -8.620 7.610 1.00 85.94 91 LYS A N 1
ATOM 709 C CA . LYS A 1 91 ? -5.779 -7.983 8.932 1.00 85.94 91 LYS A CA 1
ATOM 710 C C . LYS A 1 91 ? -4.372 -7.735 9.475 1.00 85.94 91 LYS A C 1
ATOM 712 O O . LYS A 1 91 ? -3.504 -8.602 9.432 1.00 85.94 91 LYS A O 1
ATOM 717 N N . ASN A 1 92 ? -4.167 -6.556 10.052 1.00 86.69 92 ASN A N 1
ATOM 718 C CA . ASN A 1 92 ? -2.904 -6.170 10.673 1.00 86.69 92 ASN A CA 1
ATOM 719 C C . ASN A 1 92 ? -3.144 -5.571 12.062 1.00 86.69 92 ASN A C 1
ATOM 721 O O . ASN A 1 92 ? -4.194 -4.984 12.343 1.00 86.69 92 ASN A O 1
ATOM 725 N N . THR A 1 93 ? -2.161 -5.715 12.946 1.00 79.94 93 THR A N 1
ATOM 726 C CA . THR A 1 93 ? -2.194 -5.085 14.268 1.00 79.94 93 THR A CA 1
ATOM 727 C C . THR A 1 93 ? -1.841 -3.608 14.133 1.00 79.94 93 THR A C 1
ATOM 729 O O . THR A 1 93 ? -0.731 -3.272 13.734 1.00 79.94 93 THR A O 1
ATOM 732 N N . ALA A 1 94 ? -2.778 -2.724 14.477 1.00 74.81 94 ALA A N 1
ATOM 733 C CA . ALA A 1 94 ? -2.533 -1.286 14.535 1.00 74.81 94 ALA A CA 1
ATOM 734 C C . ALA A 1 94 ? -1.997 -0.859 15.921 1.00 74.81 94 ALA A C 1
ATOM 736 O O . ALA A 1 94 ? -2.360 -1.478 16.932 1.00 74.81 94 ALA A O 1
ATOM 737 N N . PRO A 1 95 ? -1.186 0.213 15.995 1.00 71.06 95 PRO A N 1
ATOM 738 C CA . PRO A 1 95 ? -0.718 0.792 17.253 1.00 71.06 95 PRO A CA 1
ATOM 739 C C . PRO A 1 95 ? -1.850 1.105 18.247 1.00 71.06 95 PRO A C 1
ATOM 741 O O . PRO A 1 95 ? -2.999 1.388 17.887 1.00 71.06 95 PRO A O 1
ATOM 744 N N . GLY A 1 96 ? -1.537 1.008 19.540 1.00 64.00 96 GLY A N 1
ATOM 745 C CA . GLY A 1 96 ? -2.495 1.210 20.632 1.00 64.00 96 GLY A CA 1
ATOM 746 C C . GLY A 1 96 ? -3.475 0.052 20.839 1.00 64.00 96 GLY A C 1
ATOM 747 O O . GLY A 1 96 ? -4.529 0.249 21.441 1.00 64.00 96 GLY A O 1
ATOM 748 N N . ARG A 1 97 ? -3.231 -1.139 20.276 1.00 50.84 97 ARG A N 1
ATOM 749 C CA . ARG A 1 97 ? -3.909 -2.362 20.732 1.00 50.84 97 ARG A CA 1
ATOM 750 C C . ARG A 1 97 ? -3.279 -2.709 22.088 1.00 50.84 97 ARG A C 1
ATOM 752 O O . ARG A 1 97 ? -2.251 -3.375 22.137 1.00 50.84 97 ARG A O 1
ATOM 759 N N . VAL A 1 98 ? -3.815 -2.133 23.166 1.00 50.50 98 VAL A N 1
ATOM 760 C CA . VAL A 1 98 ? -3.304 -2.377 24.518 1.00 50.50 98 VAL A CA 1
ATOM 761 C C . VAL A 1 98 ? -3.633 -3.820 24.888 1.00 50.50 98 VAL A C 1
ATOM 763 O O . VAL A 1 98 ? -4.731 -4.312 24.624 1.00 50.50 98 VAL A O 1
ATOM 766 N N . HIS A 1 99 ? -2.644 -4.508 25.448 1.00 47.03 99 HIS A N 1
ATOM 767 C CA . HIS A 1 99 ? -2.824 -5.765 26.160 1.00 47.03 99 HIS A CA 1
ATOM 768 C C . HIS A 1 99 ? -3.991 -5.618 27.156 1.00 47.03 99 HIS A C 1
ATOM 770 O O . HIS A 1 99 ? -4.196 -4.535 27.695 1.00 47.03 99 HIS A O 1
ATOM 776 N N . TRP A 1 100 ? -4.732 -6.693 27.425 1.00 41.16 100 TRP A N 1
ATOM 777 C CA . TRP A 1 100 ? -5.934 -6.752 28.280 1.00 41.16 100 TRP A CA 1
ATOM 778 C C . TRP A 1 100 ? -5.764 -6.320 29.763 1.00 41.16 100 TRP A C 1
ATOM 780 O O . TRP A 1 100 ? -6.583 -6.686 30.595 1.00 41.16 100 TRP A O 1
ATOM 790 N N . LEU A 1 101 ? -4.708 -5.585 30.123 1.00 39.09 101 LEU A N 1
ATOM 791 C CA . LEU A 1 101 ? -4.338 -5.212 31.495 1.00 39.09 101 LEU A CA 1
ATOM 792 C C . LEU A 1 101 ? -4.245 -3.693 31.721 1.00 39.09 101 LEU A C 1
ATOM 794 O O . LEU A 1 101 ? -3.472 -3.246 32.560 1.00 39.09 101 LEU A O 1
ATOM 798 N N . SER A 1 102 ? -5.013 -2.882 30.996 1.00 36.72 102 SER A N 1
ATOM 799 C CA . SER A 1 102 ? -5.188 -1.469 31.355 1.00 36.72 102 SER A CA 1
ATOM 800 C C . SER A 1 102 ? -6.655 -1.184 31.657 1.00 36.72 102 SER A C 1
ATOM 802 O O . SER A 1 102 ? -7.395 -0.720 30.787 1.00 36.72 102 SER A O 1
ATOM 804 N N . ASN A 1 103 ? -7.050 -1.516 32.882 1.00 38.47 103 ASN A N 1
ATOM 805 C CA . ASN A 1 103 ? -8.166 -0.927 33.611 1.00 38.47 103 ASN A CA 1
ATOM 806 C C . ASN A 1 103 ? -7.734 -0.797 35.072 1.00 38.47 103 ASN A C 1
ATOM 808 O O . ASN A 1 103 ? -7.138 -1.782 35.567 1.00 38.47 103 ASN A O 1
#

pLDDT: mean 82.43, std 16.16, range [36.72, 97.25]

Sequence (103 aa):
MHTDIQPSVLKASLIVPYLRWIQATTPEYKAYQEQVLSNCSKFAQRLVENGYELVSGGTENHLVLVNLKNKGIDGSRVEKVLESVHIAANKNTAPGRVHWLSN

Organism: Quillaja saponaria (NCBI:txid32244)

Radius of gyration: 20.39 Å; chains: 1; bounding box: 40×44×51 Å

Foldseek 3Di:
DPPPPDVVNVVVVPVVVVVVVV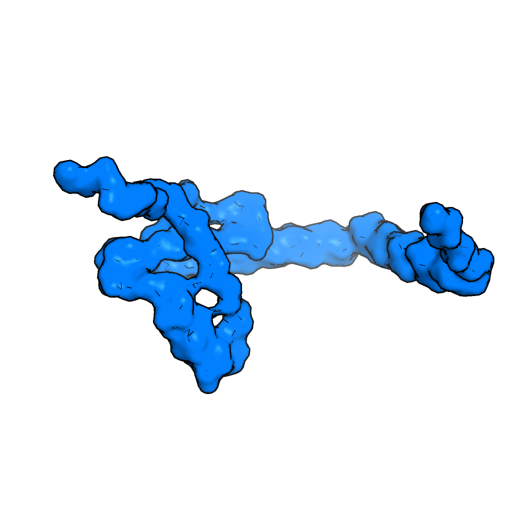VCPDVVVVVVQVVLQVVQQVVLVVCVVVVWAWLVSGDRHNDTHTDCVVVVDAPVVVQVVCVVVVHHDDHDDGPPPDDPPDD

InterPro domains:
  IPR015422 Pyridoxal phosphate-dependent transferase, small domain [G3DSA:3.90.1150.10] (14-102)
  IPR015424 Pyridoxal phosphate-dependent transferase [SSF53383] (18-98)
  IPR039429 Serine hydroxymethyltransferase-like domain [PF00464] (23-97)
  IPR049943 Serine hydroxymethyltransferase-like [PTHR11680] (23-99)

Secondary structure (DSSP, 8-state):
------HHHHHHHHHHHHHHHHHHTSHHHHHHHHHHHHHHHHHHHHHHHTTPEETTSS-SSS---EE-GGGT--HHHHHHHHHHTT------PPTT---S---